Protein AF-A0AAD4GGW6-F1 (afdb_monomer_lite)

pLDDT: mean 91.22, std 4.84, range [71.06, 96.25]

Organism: NCBI:txid1328754

Sequence (59 aa):
MHPALQIQELLLNIFGHYSEATADLAALARTCRAFKDPALDVLWEVLHTLCPLVRCLPE

InterPro domains:
  IPR001810 F-box domain [PF12937] (8-45)

Secondary structure (DSSP, 8-state):
--GGGG-HHHHHHHHHTTTT-HHHHHHHHHH-HHHHHHHHHHHHH--S-SHHHHTTS--

Radius of gyration: 12.25 Å; chains: 1; bounding box: 21×33×31 Å

Foldseek 3Di:
DPPCLQDLVSLLVVLLVCLVPLVVLVVQLPPDPSSVVSSVCSSPVDDPDCVVVVVPDDD

Structure (mmCIF, N/CA/C/O backbone):
data_AF-A0AAD4GGW6-F1
#
_entry.id   AF-A0AAD4GGW6-F1
#
loop_
_atom_site.group_PDB
_atom_site.id
_atom_site.type_symbol
_atom_site.label_atom_id
_atom_site.label_alt_id
_atom_site.label_comp_id
_atom_site.label_asym_id
_atom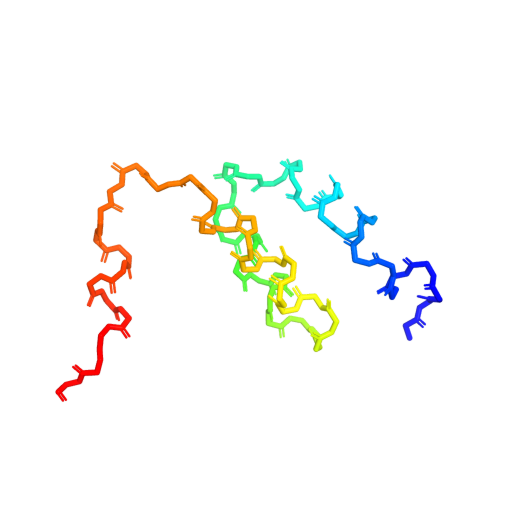_site.label_entity_id
_atom_site.label_seq_id
_atom_site.pdbx_PDB_ins_code
_atom_site.Cartn_x
_atom_site.Cartn_y
_atom_site.Cartn_z
_atom_site.occupancy
_atom_site.B_iso_or_equiv
_atom_site.auth_seq_id
_atom_site.auth_comp_id
_atom_site.auth_asym_id
_atom_site.auth_atom_id
_atom_site.pdbx_PDB_model_num
ATOM 1 N N . MET A 1 1 ? -4.176 3.706 17.658 1.00 71.06 1 MET A N 1
ATOM 2 C CA . MET A 1 1 ? -4.077 4.510 16.421 1.00 71.06 1 MET A CA 1
ATOM 3 C C . MET A 1 1 ? -5.088 5.634 16.518 1.00 71.06 1 MET A C 1
ATOM 5 O O . MET A 1 1 ? -6.220 5.355 16.889 1.00 71.06 1 MET A O 1
ATOM 9 N N . HIS A 1 2 ? -4.675 6.882 16.289 1.00 85.56 2 HIS A N 1
ATOM 10 C CA . HIS A 1 2 ? -5.584 8.030 16.358 1.00 85.56 2 HIS A CA 1
ATOM 11 C C . HIS A 1 2 ? -6.700 7.884 15.300 1.00 85.56 2 HIS A C 1
ATOM 13 O O . HIS A 1 2 ? -6.379 7.451 14.193 1.00 85.56 2 HIS A O 1
ATOM 19 N N . PRO A 1 3 ? -7.970 8.244 15.579 1.00 87.12 3 PRO A N 1
ATOM 20 C CA . PRO A 1 3 ? -9.086 8.056 14.641 1.00 87.12 3 PRO A CA 1
ATOM 21 C C . PRO A 1 3 ? -8.861 8.666 13.252 1.00 87.12 3 PRO A C 1
ATOM 23 O O . PRO A 1 3 ? -9.260 8.082 12.253 1.00 87.12 3 PRO A O 1
ATOM 26 N N . ALA A 1 4 ? -8.148 9.793 13.169 1.00 84.88 4 ALA A N 1
ATOM 27 C CA . ALA A 1 4 ? -7.790 10.403 11.884 1.00 84.88 4 ALA A CA 1
ATOM 28 C C . ALA A 1 4 ? -6.946 9.475 10.984 1.00 84.88 4 ALA A C 1
ATOM 30 O O . ALA A 1 4 ? -7.091 9.503 9.770 1.00 84.88 4 ALA A O 1
ATOM 31 N N . LEU A 1 5 ? -6.118 8.599 11.568 1.00 84.06 5 LEU A N 1
ATOM 32 C CA . LEU A 1 5 ? -5.304 7.611 10.844 1.00 84.06 5 LEU A CA 1
ATOM 33 C C . LEU A 1 5 ? -6.083 6.328 10.506 1.00 84.06 5 LEU A C 1
ATOM 35 O O . LEU A 1 5 ? -5.487 5.292 10.219 1.00 84.06 5 LEU A O 1
ATOM 39 N N . GLN A 1 6 ? -7.410 6.350 10.626 1.00 87.94 6 GLN A N 1
ATOM 40 C CA . GLN A 1 6 ? -8.299 5.303 10.112 1.00 87.94 6 GLN A CA 1
ATOM 41 C C . GLN A 1 6 ? -9.038 5.752 8.847 1.00 87.94 6 GLN A C 1
ATOM 43 O O . GLN A 1 6 ? -9.715 4.944 8.222 1.00 87.94 6 GLN A O 1
ATOM 48 N N . ILE A 1 7 ? -8.908 7.025 8.465 1.00 92.94 7 ILE A N 1
ATOM 49 C CA . ILE A 1 7 ? -9.516 7.575 7.258 1.00 92.94 7 ILE A CA 1
ATOM 50 C C . ILE A 1 7 ? -8.557 7.319 6.097 1.00 92.94 7 ILE A C 1
ATOM 52 O O . ILE A 1 7 ? -7.468 7.895 6.047 1.00 92.94 7 ILE A O 1
ATOM 56 N N . GLN A 1 8 ? -8.952 6.440 5.176 1.00 91.75 8 GLN A N 1
ATOM 57 C CA . GLN A 1 8 ? -8.092 6.018 4.071 1.00 91.75 8 GLN A CA 1
ATOM 58 C C . GLN A 1 8 ? -7.698 7.193 3.168 1.00 91.75 8 GLN A C 1
ATOM 60 O O . GLN A 1 8 ? -6.541 7.263 2.763 1.00 91.75 8 GLN A O 1
ATOM 65 N N . GLU A 1 9 ? -8.593 8.159 2.922 1.00 94.00 9 GLU A N 1
ATOM 66 C CA . GLU A 1 9 ? -8.286 9.318 2.068 1.00 94.00 9 GLU A CA 1
ATOM 67 C C . GLU A 1 9 ? -7.163 10.184 2.650 1.00 94.00 9 GLU A C 1
ATOM 69 O O . GLU A 1 9 ? -6.316 10.686 1.912 1.00 94.00 9 GLU A O 1
ATOM 74 N N . LEU A 1 10 ? -7.112 10.324 3.980 1.00 94.88 10 LEU A N 1
ATOM 75 C CA . LEU A 1 10 ? -6.033 11.058 4.638 1.00 94.88 10 LEU A CA 1
ATOM 76 C C . LEU A 1 10 ? -4.705 10.315 4.512 1.00 94.88 10 LEU A C 1
ATOM 78 O O . LEU A 1 10 ? -3.682 10.946 4.258 1.00 94.88 10 LEU A O 1
ATOM 82 N N . LEU A 1 11 ? -4.715 8.988 4.661 1.00 95.00 11 LEU A N 1
ATOM 83 C CA . LEU A 1 11 ? -3.510 8.177 4.495 1.00 95.00 11 LEU A CA 1
ATOM 84 C C . LEU A 1 11 ? -2.992 8.235 3.058 1.00 95.00 11 LEU A C 1
ATOM 86 O O . LEU A 1 11 ? -1.807 8.478 2.874 1.00 95.00 11 LEU A O 1
ATOM 90 N N . LEU A 1 12 ? -3.866 8.095 2.058 1.00 94.81 12 LEU A N 1
ATOM 91 C CA . LEU A 1 12 ? -3.492 8.200 0.644 1.00 94.81 12 LEU A CA 1
ATOM 92 C C . LEU A 1 12 ? -2.893 9.572 0.317 1.00 94.81 12 LEU A C 1
ATOM 94 O O . LEU A 1 12 ? -1.843 9.640 -0.314 1.00 94.81 12 LEU A O 1
ATOM 98 N N . ASN A 1 13 ? -3.499 10.659 0.805 1.00 94.94 13 ASN A N 1
ATOM 99 C CA . ASN A 1 13 ? -2.980 12.008 0.574 1.00 94.94 13 ASN A CA 1
ATOM 100 C C . ASN A 1 13 ? -1.601 12.214 1.232 1.00 94.94 13 ASN A C 1
ATOM 102 O O . ASN A 1 13 ? -0.684 12.744 0.611 1.00 94.94 13 ASN A O 1
ATOM 106 N N . ILE A 1 14 ? -1.421 11.739 2.471 1.00 94.44 14 ILE A N 1
ATOM 107 C CA . ILE A 1 14 ? -0.125 11.811 3.163 1.00 94.44 14 ILE A CA 1
ATOM 108 C C . ILE A 1 14 ? 0.925 10.960 2.437 1.00 94.44 14 ILE A C 1
ATOM 110 O O . ILE A 1 14 ? 2.046 11.417 2.223 1.00 94.44 14 ILE A O 1
ATOM 114 N N . PHE A 1 15 ? 0.582 9.729 2.060 1.00 95.50 15 PHE A N 1
ATOM 115 C CA . PHE A 1 15 ? 1.504 8.792 1.417 1.00 95.50 15 PHE A CA 1
ATOM 116 C C . PHE A 1 15 ? 1.856 9.208 -0.012 1.00 95.50 15 PHE A C 1
ATOM 118 O O . PHE A 1 15 ? 2.985 8.970 -0.434 1.00 95.50 15 PHE A O 1
ATOM 125 N N . GLY A 1 16 ? 0.965 9.907 -0.720 1.00 93.75 16 GLY A N 1
ATOM 126 C CA . GLY A 1 16 ? 1.231 10.468 -2.049 1.00 93.75 16 GLY A CA 1
ATOM 127 C C . GLY A 1 16 ? 2.445 11.407 -2.091 1.00 93.75 16 GLY A C 1
ATOM 128 O O . GLY A 1 16 ? 3.140 11.472 -3.106 1.00 93.75 16 GLY A O 1
ATOM 129 N N . HIS A 1 17 ? 2.785 12.055 -0.969 1.00 93.94 17 HIS A N 1
ATOM 130 C CA . HIS A 1 17 ? 4.009 12.857 -0.842 1.00 93.94 17 HIS A CA 1
ATOM 131 C C . HIS A 1 17 ? 5.310 12.032 -0.875 1.00 93.94 17 HIS A C 1
ATOM 133 O O . HIS A 1 17 ? 6.387 12.607 -1.010 1.00 93.94 17 HIS A O 1
ATOM 139 N N . TYR A 1 18 ? 5.220 10.703 -0.771 1.00 90.94 18 TYR A N 1
ATOM 140 C CA . TYR A 1 18 ? 6.344 9.762 -0.788 1.00 90.94 18 TYR A CA 1
ATOM 141 C C . TYR A 1 18 ? 6.365 8.886 -2.050 1.00 90.94 18 TYR A C 1
ATOM 143 O O . TYR A 1 18 ? 7.067 7.879 -2.074 1.00 90.94 18 TYR A O 1
ATOM 151 N N . SER A 1 19 ? 5.616 9.243 -3.099 1.00 84.12 19 SER A N 1
ATOM 152 C CA . SER A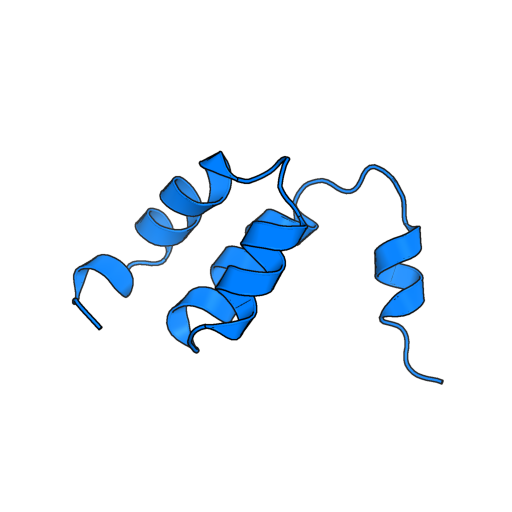 1 19 ? 5.494 8.452 -4.340 1.00 84.12 19 SER A CA 1
ATOM 153 C C . SER A 1 19 ? 6.839 8.111 -5.005 1.00 84.12 19 SER A C 1
ATOM 155 O O . SER A 1 19 ? 6.995 7.025 -5.558 1.00 84.12 19 SER A O 1
A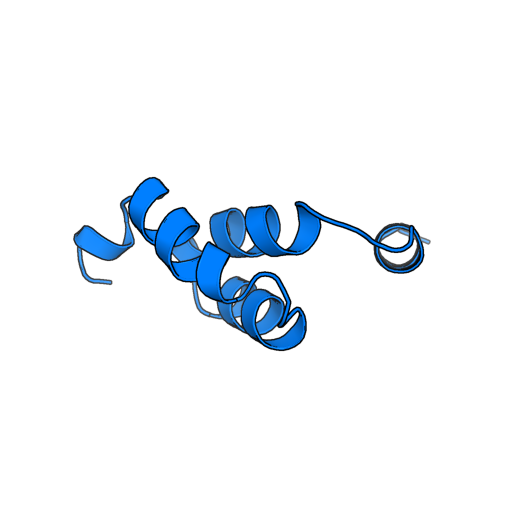TOM 157 N N . GLU A 1 20 ? 7.851 8.974 -4.891 1.00 84.19 20 GLU A N 1
ATOM 158 C CA . GLU A 1 20 ? 9.204 8.702 -5.407 1.00 84.19 20 GLU A CA 1
ATOM 159 C C . GLU A 1 20 ? 10.058 7.822 -4.465 1.00 84.19 20 GLU A C 1
ATOM 161 O O . GLU A 1 20 ? 11.045 7.211 -4.883 1.00 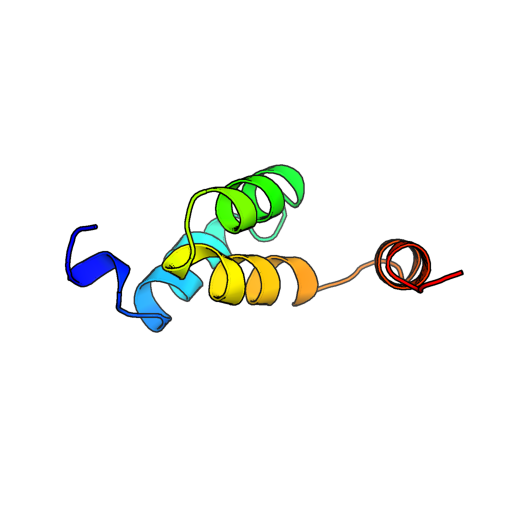84.19 20 GLU A O 1
ATOM 166 N N . ALA A 1 21 ? 9.673 7.706 -3.192 1.00 86.50 21 ALA A N 1
ATOM 167 C CA . ALA A 1 21 ? 10.416 7.018 -2.140 1.00 86.50 21 ALA A CA 1
ATOM 168 C C . ALA A 1 21 ? 9.837 5.620 -1.859 1.00 86.50 21 ALA A C 1
ATOM 170 O O . ALA A 1 21 ? 9.250 5.341 -0.812 1.00 86.50 21 ALA A O 1
ATOM 171 N N . THR A 1 22 ? 10.059 4.693 -2.796 1.00 86.44 22 THR A N 1
ATOM 172 C CA . THR A 1 22 ? 9.559 3.302 -2.710 1.00 86.44 22 THR A CA 1
ATOM 173 C C . THR A 1 22 ? 9.939 2.578 -1.409 1.00 86.44 22 THR A C 1
ATOM 175 O O . THR A 1 22 ? 9.160 1.775 -0.891 1.00 86.44 22 THR A O 1
ATOM 178 N N . ALA A 1 23 ? 11.115 2.872 -0.844 1.00 91.56 23 ALA A N 1
ATOM 179 C CA . ALA A 1 23 ? 11.566 2.297 0.422 1.00 91.56 23 ALA A CA 1
ATOM 180 C C . ALA A 1 23 ? 10.706 2.749 1.616 1.00 91.56 23 ALA A C 1
ATOM 182 O O . ALA A 1 23 ? 10.377 1.923 2.474 1.00 91.56 23 ALA A O 1
ATOM 183 N N . ASP A 1 24 ? 10.301 4.021 1.638 1.00 94.81 24 ASP A N 1
ATOM 184 C CA . ASP A 1 24 ? 9.494 4.606 2.710 1.00 94.81 24 ASP A CA 1
ATOM 185 C C . ASP A 1 24 ? 8.067 4.057 2.666 1.00 94.81 24 ASP A C 1
ATOM 187 O O . ASP A 1 24 ? 7.544 3.609 3.687 1.00 94.81 24 ASP A O 1
ATOM 191 N N . LEU A 1 25 ? 7.468 3.975 1.475 1.00 95.12 25 LEU A N 1
ATOM 192 C CA . LEU A 1 25 ? 6.146 3.371 1.281 1.00 95.12 25 LEU A CA 1
ATOM 193 C C . LEU A 1 25 ? 6.134 1.884 1.659 1.00 95.12 25 LEU A C 1
ATOM 195 O O . LEU A 1 25 ? 5.235 1.420 2.366 1.00 95.12 25 LEU A O 1
ATOM 199 N N . A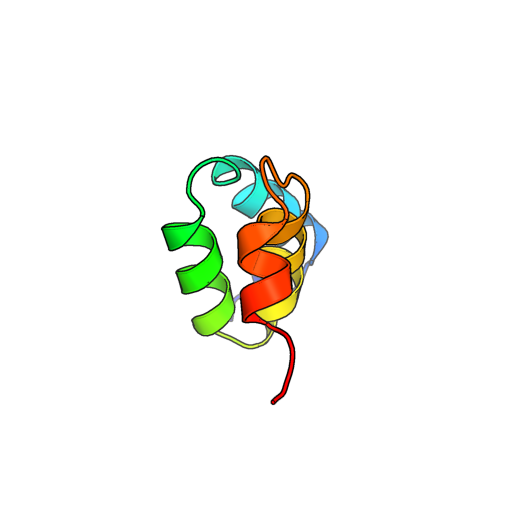LA A 1 26 ? 7.171 1.132 1.281 1.00 94.38 26 ALA A N 1
ATOM 200 C CA . ALA A 1 26 ? 7.303 -0.262 1.688 1.00 94.38 26 ALA A CA 1
ATOM 201 C C . ALA A 1 26 ? 7.461 -0.403 3.214 1.00 94.38 26 ALA A C 1
ATOM 203 O O . ALA A 1 26 ? 6.947 -1.361 3.800 1.00 94.38 26 ALA A O 1
ATOM 204 N N . ALA A 1 27 ? 8.163 0.527 3.871 1.00 96.25 27 ALA A N 1
ATOM 205 C CA . ALA A 1 27 ? 8.257 0.564 5.327 1.00 96.25 27 ALA A CA 1
ATOM 206 C C . ALA A 1 27 ? 6.892 0.868 5.961 1.00 96.25 27 ALA A C 1
ATOM 208 O O . ALA A 1 27 ? 6.464 0.110 6.835 1.00 96.25 27 ALA A O 1
ATOM 209 N N . LEU A 1 28 ? 6.178 1.890 5.472 1.00 95.12 28 LEU A N 1
ATOM 210 C CA . LEU A 1 28 ? 4.835 2.272 5.924 1.00 95.12 28 LEU A CA 1
ATOM 211 C C . LEU A 1 28 ? 3.858 1.096 5.839 1.00 95.12 28 LEU A C 1
ATOM 213 O O . LEU A 1 28 ? 3.198 0.793 6.837 1.00 95.12 28 LEU A O 1
ATOM 217 N N . ALA A 1 29 ? 3.854 0.360 4.724 1.00 96.19 29 ALA A N 1
ATOM 218 C CA . ALA A 1 29 ? 2.992 -0.806 4.525 1.00 96.19 29 ALA A CA 1
ATOM 219 C C . ALA A 1 29 ? 3.206 -1.922 5.569 1.00 96.19 29 ALA A C 1
ATOM 221 O O . ALA A 1 29 ? 2.297 -2.708 5.847 1.00 96.19 29 ALA A O 1
ATOM 222 N N . ARG A 1 30 ? 4.404 -2.003 6.167 1.00 95.94 30 ARG A N 1
ATOM 223 C CA . ARG A 1 30 ? 4.752 -3.001 7.194 1.00 95.94 30 ARG A CA 1
ATOM 224 C C . ARG A 1 30 ? 4.558 -2.509 8.632 1.00 95.94 30 ARG A C 1
ATOM 226 O O . ARG A 1 30 ? 4.683 -3.316 9.548 1.00 95.94 30 ARG A O 1
ATOM 233 N N . THR A 1 31 ? 4.250 -1.228 8.854 1.00 94.56 31 THR A N 1
ATOM 234 C CA . THR A 1 31 ? 4.124 -0.667 10.216 1.00 94.56 31 THR A CA 1
ATOM 235 C C . THR A 1 31 ? 2.868 -1.137 10.951 1.00 94.56 31 THR A C 1
ATOM 237 O O . THR A 1 31 ? 2.942 -1.549 12.107 1.00 94.56 31 THR A O 1
ATOM 240 N N . CYS A 1 32 ? 1.697 -1.068 10.310 1.00 93.44 32 CYS A N 1
ATOM 241 C CA . CYS A 1 32 ? 0.425 -1.466 10.905 1.00 93.44 32 CYS A CA 1
ATOM 242 C C . CYS A 1 32 ? -0.612 -1.840 9.837 1.00 93.44 32 CYS A C 1
ATOM 244 O O . CYS A 1 32 ? -0.485 -1.483 8.668 1.00 93.44 32 CYS A O 1
ATOM 246 N N . ARG A 1 33 ? -1.682 -2.535 10.252 1.00 93.12 33 ARG A N 1
ATOM 247 C CA . ARG A 1 33 ? -2.728 -3.020 9.332 1.00 93.12 33 ARG A CA 1
ATOM 248 C C . ARG A 1 33 ? -3.420 -1.894 8.563 1.00 93.12 33 ARG A C 1
ATOM 250 O O . ARG A 1 33 ? -3.683 -2.067 7.387 1.00 93.12 33 ARG A O 1
ATOM 257 N N . ALA A 1 34 ? -3.667 -0.752 9.206 1.00 93.06 34 ALA A N 1
ATOM 258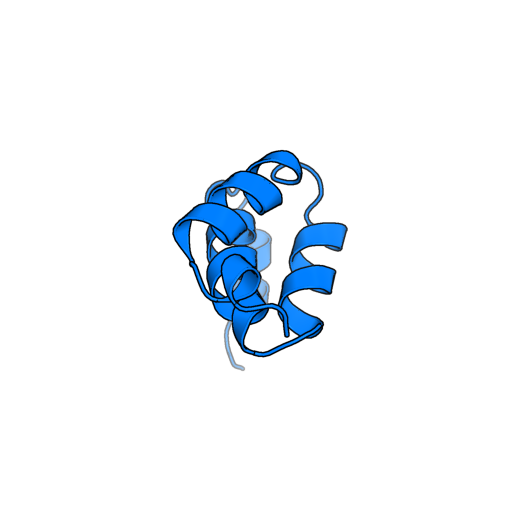 C CA . ALA A 1 34 ? -4.337 0.381 8.566 1.00 93.06 34 ALA A CA 1
ATOM 259 C C . ALA A 1 34 ? -3.477 1.063 7.490 1.00 93.06 34 ALA A C 1
ATOM 261 O O . ALA A 1 34 ? -4.017 1.704 6.601 1.00 93.06 34 ALA A O 1
ATOM 262 N N . PHE A 1 35 ? -2.147 0.948 7.574 1.00 95.19 35 PHE A N 1
ATOM 263 C CA . PHE A 1 35 ? -1.235 1.559 6.602 1.00 95.19 35 PHE A CA 1
ATOM 264 C C . PHE A 1 35 ? -0.952 0.638 5.425 1.00 95.19 35 PHE A C 1
ATOM 266 O O . PHE A 1 35 ? -0.560 1.124 4.372 1.00 95.19 35 PHE A O 1
ATOM 273 N N . LYS A 1 36 ? -1.138 -0.674 5.605 1.00 95.25 36 LYS A N 1
ATOM 274 C CA . LYS A 1 36 ? -0.784 -1.689 4.616 1.00 95.25 36 LYS A CA 1
ATOM 275 C C . LYS A 1 36 ? -1.369 -1.379 3.244 1.00 95.25 36 LYS A C 1
ATOM 277 O O . LYS A 1 36 ? -0.609 -1.218 2.300 1.00 95.25 36 LYS A O 1
ATOM 282 N N . ASP A 1 37 ? -2.688 -1.286 3.163 1.00 95.38 37 ASP A N 1
ATOM 283 C CA . ASP A 1 37 ? -3.381 -1.132 1.887 1.00 95.38 37 ASP A CA 1
ATOM 284 C C . ASP A 1 37 ? -3.091 0.240 1.247 1.00 95.38 37 ASP A C 1
ATOM 286 O O . ASP A 1 37 ? -2.513 0.250 0.165 1.00 95.38 37 ASP A O 1
ATOM 290 N N . PRO A 1 38 ? -3.304 1.394 1.919 1.00 95.81 38 PRO A N 1
ATOM 291 C CA . PRO A 1 38 ? -3.030 2.693 1.298 1.00 95.81 38 PRO A CA 1
ATOM 292 C C . PRO A 1 38 ? -1.554 2.914 0.936 1.00 95.81 38 PRO A C 1
ATOM 294 O O . PRO A 1 38 ? -1.263 3.593 -0.044 1.00 95.81 38 PRO A O 1
ATOM 297 N N . ALA A 1 39 ? -0.597 2.364 1.694 1.00 95.94 39 ALA A N 1
ATOM 298 C CA . ALA A 1 39 ? 0.819 2.495 1.344 1.00 95.94 39 ALA A CA 1
ATOM 299 C C . ALA A 1 39 ? 1.198 1.622 0.141 1.00 95.94 39 ALA A C 1
ATOM 301 O O . ALA A 1 39 ? 2.043 2.026 -0.655 1.00 95.94 39 ALA A O 1
ATOM 302 N N . LEU A 1 40 ? 0.587 0.439 -0.002 1.00 94.88 40 LEU A N 1
ATOM 303 C CA . LEU A 1 40 ? 0.760 -0.393 -1.191 1.00 94.88 40 LEU A CA 1
ATOM 304 C C . LEU A 1 40 ? 0.094 0.246 -2.412 1.00 94.88 40 LEU A C 1
ATOM 306 O O . LEU A 1 40 ? 0.719 0.266 -3.466 1.00 94.88 40 LEU A O 1
ATOM 310 N N . ASP A 1 41 ? -1.105 0.812 -2.270 1.00 95.19 41 ASP A N 1
ATOM 311 C CA . ASP A 1 41 ? -1.799 1.494 -3.367 1.00 95.19 41 ASP A CA 1
ATOM 312 C C . ASP A 1 41 ? -0.909 2.584 -3.984 1.00 95.19 41 ASP A C 1
ATOM 314 O O . ASP A 1 41 ? -0.687 2.578 -5.191 1.00 95.19 41 ASP A O 1
ATOM 318 N N . VAL A 1 42 ? -0.304 3.444 -3.152 1.00 95.25 42 VAL A N 1
ATOM 319 C CA . VAL A 1 42 ? 0.628 4.486 -3.623 1.00 95.25 42 VAL A CA 1
ATOM 320 C C . VAL A 1 42 ? 1.940 3.890 -4.149 1.00 95.25 42 VAL A C 1
ATOM 322 O O . VAL A 1 42 ? 2.453 4.337 -5.171 1.00 95.25 42 VAL A O 1
ATOM 325 N N . LEU A 1 43 ? 2.491 2.859 -3.493 1.00 93.44 43 LEU A N 1
ATOM 326 C CA . LEU A 1 43 ? 3.740 2.214 -3.930 1.00 93.44 43 LEU A CA 1
ATOM 327 C C . LEU A 1 43 ? 3.634 1.634 -5.346 1.00 93.44 43 LEU A C 1
ATOM 329 O O . LEU A 1 43 ? 4.620 1.630 -6.084 1.00 93.44 43 LEU A O 1
ATOM 333 N N . TRP A 1 44 ? 2.461 1.112 -5.699 1.00 93.06 44 TRP A N 1
ATOM 334 C CA . TRP A 1 44 ? 2.206 0.440 -6.970 1.00 93.06 44 TRP A CA 1
ATOM 335 C C . TRP A 1 44 ? 1.445 1.313 -7.981 1.00 93.06 44 TRP A C 1
ATOM 337 O O . TRP A 1 44 ? 1.186 0.842 -9.087 1.00 93.06 44 TRP A O 1
ATOM 347 N N . GLU A 1 45 ? 1.128 2.570 -7.644 1.00 92.12 45 GLU A N 1
ATOM 348 C CA . GLU A 1 45 ? 0.385 3.501 -8.508 1.00 92.12 45 GLU A CA 1
ATOM 349 C C . GLU A 1 45 ? 1.137 3.802 -9.813 1.00 92.12 45 GLU A C 1
ATOM 351 O O . GLU A 1 45 ? 0.558 3.762 -10.900 1.00 92.12 45 GLU A O 1
ATOM 356 N N . VAL A 1 46 ? 2.448 4.059 -9.719 1.00 88.25 46 VAL A N 1
ATOM 357 C CA . VAL A 1 46 ? 3.307 4.357 -10.871 1.00 88.25 46 VAL A CA 1
ATOM 358 C C . VAL A 1 46 ? 4.519 3.434 -10.875 1.00 88.25 46 VAL A C 1
ATOM 360 O O . VAL A 1 46 ? 5.410 3.521 -10.033 1.00 88.25 46 VAL A O 1
ATOM 363 N N . LEU A 1 47 ? 4.590 2.566 -11.884 1.00 87.56 47 LEU A N 1
ATOM 364 C CA . LEU A 1 47 ? 5.714 1.659 -12.093 1.00 87.56 47 LEU A CA 1
ATOM 365 C C . LEU A 1 47 ? 6.476 2.029 -13.361 1.00 87.56 47 LEU A C 1
ATOM 367 O O . LEU A 1 47 ? 5.980 1.873 -14.473 1.00 87.56 47 LEU A O 1
ATOM 371 N N . HIS A 1 48 ? 7.733 2.434 -13.197 1.00 87.56 48 HIS A N 1
ATOM 372 C CA . HIS A 1 48 ? 8.643 2.673 -14.322 1.00 87.56 48 HIS A CA 1
ATOM 373 C C . HIS A 1 48 ? 9.076 1.376 -15.024 1.00 87.56 48 HIS A C 1
ATOM 375 O O . HIS A 1 48 ? 9.531 1.402 -16.165 1.00 87.56 48 HIS A O 1
ATOM 381 N N . THR A 1 49 ? 8.981 0.234 -14.333 1.00 89.56 49 THR A N 1
ATOM 382 C CA . THR A 1 49 ? 9.379 -1.080 -14.853 1.00 89.56 49 THR A CA 1
ATOM 383 C C . THR A 1 49 ? 8.469 -2.168 -14.287 1.00 89.56 49 THR A C 1
ATOM 385 O O . THR A 1 49 ? 7.973 -2.039 -13.169 1.00 89.56 49 THR A O 1
ATOM 388 N N . LEU A 1 50 ? 8.332 -3.286 -15.003 1.00 90.00 50 LEU A N 1
ATOM 389 C CA . LEU A 1 50 ? 7.596 -4.464 -14.523 1.00 90.00 50 LEU A CA 1
ATOM 390 C C . LEU A 1 50 ? 8.416 -5.365 -13.579 1.00 90.00 50 LEU A C 1
ATOM 392 O O . LEU A 1 50 ? 7.866 -6.300 -13.001 1.00 90.00 50 LEU A O 1
ATOM 396 N N . CYS A 1 51 ? 9.716 -5.103 -13.393 1.00 90.88 51 CYS A N 1
ATOM 397 C CA . CYS A 1 51 ? 10.603 -5.944 -12.581 1.00 90.88 51 CYS A CA 1
ATOM 398 C C . CYS A 1 51 ? 10.075 -6.229 -11.160 1.00 90.88 51 CYS A C 1
ATOM 400 O O . CYS A 1 51 ? 10.188 -7.376 -10.724 1.00 90.88 51 CYS A O 1
ATOM 402 N N . PRO A 1 52 ? 9.499 -5.258 -10.421 1.00 88.06 52 PRO A N 1
ATOM 403 C CA . PRO A 1 52 ? 8.987 -5.517 -9.079 1.00 88.06 52 PRO A CA 1
ATOM 404 C C . PRO A 1 52 ? 7.790 -6.477 -9.070 1.00 88.06 52 PRO A C 1
ATOM 406 O O . PRO A 1 52 ? 7.713 -7.316 -8.181 1.00 88.06 52 PRO A O 1
ATOM 409 N N . LEU A 1 53 ? 6.915 -6.427 -10.083 1.00 89.69 53 LEU A N 1
ATOM 410 C CA . LEU A 1 53 ? 5.769 -7.338 -10.200 1.00 89.69 53 LEU A CA 1
ATOM 411 C C . LEU A 1 53 ? 6.215 -8.776 -10.466 1.00 89.69 53 LEU A C 1
ATOM 413 O O . LEU A 1 53 ? 5.716 -9.704 -9.836 1.00 89.69 53 LEU A O 1
ATOM 417 N N . VAL A 1 54 ? 7.198 -8.957 -11.353 1.00 92.38 54 VAL A N 1
ATOM 418 C CA . VAL A 1 54 ? 7.759 -10.284 -11.657 1.00 92.38 54 VAL A CA 1
ATOM 419 C C . VAL A 1 54 ? 8.358 -10.925 -10.402 1.00 92.38 54 VAL A C 1
ATOM 421 O O . VAL A 1 54 ? 8.210 -12.123 -10.195 1.00 92.38 54 VAL A O 1
ATOM 424 N N . ARG A 1 55 ? 8.979 -10.128 -9.522 1.00 88.56 55 ARG A N 1
ATOM 425 C CA . ARG A 1 55 ? 9.537 -10.604 -8.243 1.00 88.56 55 ARG A CA 1
ATOM 426 C C . ARG A 1 55 ? 8.480 -10.995 -7.205 1.00 88.56 55 ARG A C 1
ATOM 428 O O . ARG A 1 55 ? 8.838 -11.615 -6.210 1.00 88.56 55 ARG A O 1
ATOM 435 N N . CYS A 1 56 ? 7.219 -10.617 -7.402 1.00 89.00 56 CYS A N 1
ATOM 436 C CA . CYS A 1 56 ? 6.112 -10.982 -6.517 1.00 89.00 56 CYS A CA 1
ATOM 437 C C . CYS A 1 56 ? 5.383 -12.260 -6.957 1.00 89.00 56 CYS A C 1
ATOM 439 O O . CYS A 1 56 ? 4.459 -12.687 -6.265 1.00 89.00 56 CYS A O 1
ATOM 441 N N . LEU A 1 57 ? 5.760 -12.853 -8.093 1.00 90.88 57 LEU A N 1
ATOM 442 C CA . LEU A 1 57 ? 5.161 -14.098 -8.560 1.00 90.88 57 LEU A CA 1
ATOM 443 C C . LEU A 1 57 ? 5.597 -15.273 -7.664 1.00 90.88 57 LEU A C 1
ATOM 445 O O . LEU A 1 57 ? 6.758 -15.320 -7.252 1.00 90.88 57 LEU A O 1
ATOM 449 N N . PRO A 1 58 ? 4.684 -16.207 -7.345 1.00 89.12 58 PRO A N 1
ATOM 450 C CA . PRO A 1 58 ? 5.044 -17.458 -6.685 1.00 89.12 58 PRO A CA 1
ATOM 451 C C . PRO A 1 58 ? 5.918 -18.332 -7.601 1.00 89.12 58 PRO A C 1
ATOM 453 O O . PRO A 1 58 ? 5.860 -18.184 -8.823 1.00 89.12 58 PRO A O 1
ATOM 456 N N . GLU A 1 59 ? 6.711 -19.225 -6.997 1.00 76.88 59 GLU A N 1
ATOM 457 C CA . GLU A 1 59 ? 7.465 -20.270 -7.715 1.00 76.88 59 GLU A CA 1
ATOM 458 C C . GLU A 1 59 ? 6.550 -21.287 -8.411 1.00 76.88 59 GLU A C 1
ATOM 460 O O . GLU A 1 59 ? 5.488 -21.632 -7.835 1.00 76.88 59 GLU A O 1
#